Protein AF-A0A1B9APE8-F1 (afdb_monomer)

Secondary structure (DSSP, 8-state):
---PPPPP-S---GGG---TT-TT-S--EEEEETTEEEEESSGGGGSTTSTTHHHHHHHS-TTEEEEEEEEEEEEEETTEEEEE-PPPS-HHHHHHH--S---EEEEEEEEEEEETTTTEEEEE--SSS---GGGG-BS-HHHHHHHHHHHHHHTTTT--EEEEEEEEEEEE-

Foldseek 3Di:
DPPDDADQPAPQPPPLPADCLPPPDCFFKWKDQPRFMHTHNDLQLVFCPRPVVVVCCVGHPFDGQKIWIKGFAFKDALLDTPDGDDDDPPPVVLCVRQVADPFFKAKFWSDWDQDPVVRDTDRTDFCDPDDDPVRRGHNDPVVNSNVRSVVNNVVHPHITMTMIGTSYMDGRD

pLDDT: mean 76.63, std 14.59, range [33.28, 94.06]

Nearest PDB structures (foldseek):
  8ujt-assembly1_A  TM=2.712E-01  e=4.870E+00  Homo sapiens

Structure (mmCIF, N/CA/C/O backbone):
data_AF-A0A1B9APE8-F1
#
_entry.id   AF-A0A1B9APE8-F1
#
loop_
_atom_site.group_PDB
_atom_site.id
_atom_site.type_symbol
_atom_site.label_atom_id
_atom_site.label_alt_id
_atom_site.label_comp_id
_atom_site.label_asym_id
_atom_site.label_entity_id
_atom_site.label_seq_id
_atom_site.pdbx_PDB_ins_code
_atom_site.Cartn_x
_atom_site.Cartn_y
_atom_site.Cartn_z
_atom_site.occupancy
_atom_site.B_iso_or_equiv
_atom_site.auth_seq_id
_atom_site.auth_comp_id
_atom_site.auth_asym_id
_atom_site.auth_atom_id
_atom_site.pdbx_PDB_model_num
ATOM 1 N N . MET A 1 1 ? -16.162 -19.796 11.431 1.00 35.16 1 MET A N 1
ATOM 2 C CA . MET A 1 1 ? -16.713 -19.246 10.171 1.00 35.16 1 MET A CA 1
ATOM 3 C C . MET A 1 1 ? -15.529 -18.867 9.295 1.00 35.16 1 MET A C 1
ATOM 5 O O . MET A 1 1 ? -14.560 -18.360 9.838 1.00 35.16 1 MET A O 1
ATOM 9 N N . LYS A 1 2 ? -15.526 -19.190 7.996 1.00 33.28 2 LYS A N 1
ATOM 10 C CA . LYS A 1 2 ? -14.446 -18.746 7.099 1.00 33.28 2 LYS A CA 1
ATOM 11 C C . LYS A 1 2 ? -14.659 -17.252 6.845 1.00 33.28 2 LYS A C 1
ATOM 13 O O . LYS A 1 2 ? -15.620 -16.922 6.156 1.00 33.28 2 LYS A O 1
ATOM 18 N N . ASN A 1 3 ? -13.816 -16.390 7.418 1.00 37.91 3 ASN A N 1
ATOM 19 C CA . ASN A 1 3 ? -13.778 -14.962 7.094 1.00 37.91 3 ASN A CA 1
ATOM 20 C C . ASN A 1 3 ? -13.537 -14.831 5.585 1.00 37.91 3 ASN A C 1
ATOM 22 O O . ASN A 1 3 ? -12.425 -15.036 5.102 1.00 37.91 3 ASN A O 1
ATOM 26 N N . LYS A 1 4 ? -14.608 -14.598 4.821 1.00 49.34 4 LYS A N 1
ATOM 27 C CA . LYS A 1 4 ? -14.501 -14.235 3.409 1.00 49.34 4 LYS A CA 1
ATOM 28 C C . LYS A 1 4 ? -14.055 -12.783 3.382 1.00 49.34 4 LYS A C 1
ATOM 30 O O . LYS A 1 4 ? -14.761 -11.935 3.916 1.00 49.34 4 LYS A O 1
ATOM 35 N N . LEU A 1 5 ? -12.895 -12.526 2.781 1.00 53.06 5 LEU A N 1
ATOM 36 C CA . LEU A 1 5 ? -12.445 -11.165 2.511 1.00 53.06 5 LEU A CA 1
ATOM 37 C C . LEU A 1 5 ? -13.545 -10.401 1.753 1.00 53.06 5 LEU A C 1
ATOM 39 O O . LEU A 1 5 ? -14.214 -11.007 0.903 1.00 53.06 5 LEU A O 1
ATOM 43 N N . PRO A 1 6 ? -13.740 -9.105 2.043 1.00 51.03 6 PRO A N 1
ATOM 44 C CA . PRO A 1 6 ? -14.713 -8.295 1.331 1.00 51.03 6 PRO A CA 1
ATOM 45 C C . PRO A 1 6 ? -14.410 -8.280 -0.178 1.00 51.03 6 PRO A C 1
ATOM 47 O O . PRO A 1 6 ? -13.240 -8.283 -0.579 1.00 51.03 6 PRO A O 1
ATOM 50 N N . PRO A 1 7 ? -15.448 -8.288 -1.035 1.00 50.00 7 PRO A N 1
ATOM 51 C CA . PRO A 1 7 ? -15.268 -8.237 -2.478 1.00 50.00 7 PRO A CA 1
ATOM 52 C C . PRO A 1 7 ? -14.547 -6.943 -2.876 1.00 50.00 7 PRO A C 1
ATOM 54 O O . PRO A 1 7 ? -14.885 -5.858 -2.411 1.00 50.00 7 PRO A O 1
ATOM 57 N N . ILE A 1 8 ? -13.548 -7.064 -3.747 1.00 55.22 8 ILE A N 1
ATOM 58 C CA . ILE A 1 8 ? -12.835 -5.924 -4.330 1.00 55.22 8 ILE A CA 1
ATOM 59 C C . ILE A 1 8 ? -13.808 -5.205 -5.272 1.00 55.22 8 ILE A C 1
ATOM 61 O O . ILE A 1 8 ? -14.300 -5.808 -6.224 1.00 55.22 8 ILE A O 1
ATOM 65 N N . SER A 1 9 ? -14.112 -3.933 -5.009 1.00 48.38 9 SER A N 1
ATOM 66 C CA . SER A 1 9 ? -15.186 -3.206 -5.709 1.00 48.38 9 SER A CA 1
ATOM 67 C C . SER A 1 9 ? -14.730 -2.414 -6.941 1.00 48.38 9 SER A C 1
ATOM 69 O O . SER A 1 9 ? -15.523 -1.673 -7.520 1.00 48.38 9 SER A O 1
ATOM 71 N N . PHE A 1 10 ? -13.458 -2.507 -7.330 1.00 52.72 10 PHE A N 1
ATOM 72 C CA . PHE A 1 10 ? -12.902 -1.741 -8.447 1.00 52.72 10 PHE A CA 1
ATOM 73 C C . PHE A 1 10 ? -12.773 -2.605 -9.704 1.00 52.72 10 PHE A C 1
ATOM 75 O O . PHE A 1 10 ? -12.445 -3.788 -9.580 1.00 52.72 10 PHE A O 1
ATOM 82 N N . PRO A 1 11 ? -12.971 -2.037 -10.911 1.00 43.09 11 PRO A N 1
ATOM 83 C CA . PRO A 1 11 ? -12.643 -2.713 -12.158 1.00 43.09 11 PRO A CA 1
ATOM 84 C C . PRO A 1 11 ? -11.119 -2.825 -12.277 1.00 43.09 11 PRO A C 1
ATOM 86 O O . PRO A 1 11 ? -10.468 -2.044 -12.962 1.00 43.09 11 PRO A O 1
ATOM 89 N N . PHE A 1 12 ? -10.546 -3.794 -11.572 1.00 47.28 12 PHE A N 1
ATOM 90 C CA . PHE A 1 12 ? -9.218 -4.295 -11.875 1.00 47.28 12 PHE A CA 1
ATOM 91 C C . PHE A 1 12 ? -9.291 -5.063 -13.192 1.00 47.28 12 PHE A C 1
ATOM 93 O O . PHE A 1 12 ? -10.292 -5.751 -13.419 1.00 47.28 12 PHE A O 1
ATOM 100 N N . PRO A 1 13 ? -8.269 -4.989 -14.062 1.00 47.31 13 PRO A N 1
ATOM 101 C CA . PRO A 1 13 ? -8.199 -5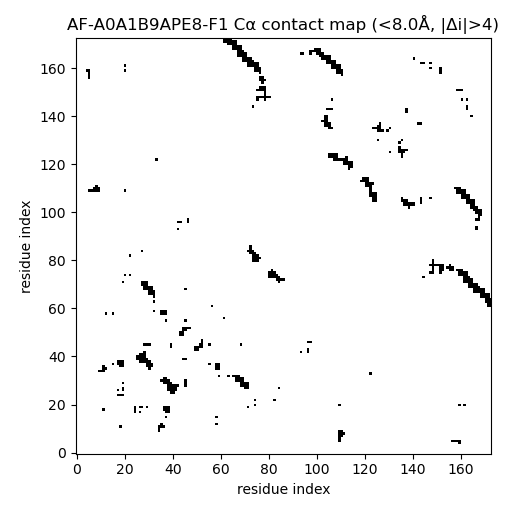.885 -15.205 1.00 47.31 13 PRO A CA 1
ATOM 102 C C . PRO A 1 13 ? -8.284 -7.325 -14.689 1.00 47.31 13 PRO A C 1
ATOM 104 O O . PRO A 1 13 ? -7.382 -7.810 -14.008 1.00 47.31 13 PRO A O 1
ATOM 107 N N . LEU A 1 14 ? -9.418 -7.974 -14.970 1.00 38.03 14 LEU A N 1
ATOM 108 C CA . LEU A 1 14 ? -9.792 -9.294 -14.446 1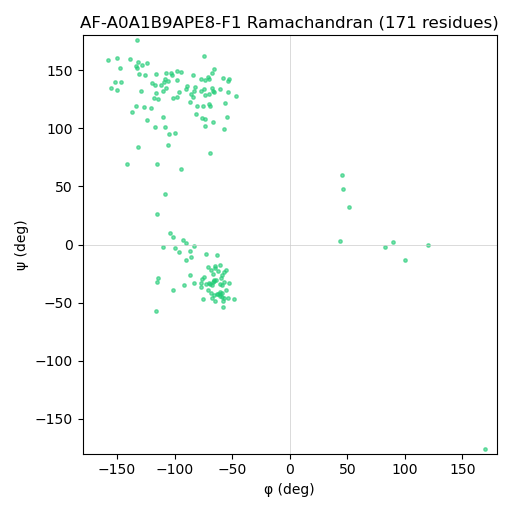.00 38.03 14 LEU A CA 1
ATOM 109 C C . LEU A 1 14 ? -8.744 -10.367 -14.787 1.00 38.03 14 LEU A C 1
ATOM 111 O O . LEU A 1 14 ? -8.597 -11.350 -14.061 1.00 38.03 14 LEU A O 1
ATOM 115 N N . ASP A 1 15 ? -7.964 -10.128 -15.841 1.00 43.09 15 ASP A N 1
ATOM 116 C CA . ASP A 1 15 ? -6.960 -11.045 -16.369 1.00 43.09 15 ASP A CA 1
ATOM 117 C C . ASP A 1 15 ? -5.585 -10.946 -15.681 1.00 43.09 15 ASP A C 1
ATOM 119 O O . ASP A 1 15 ? -4.750 -11.827 -15.881 1.00 43.09 15 ASP A O 1
ATOM 123 N N . SER A 1 16 ? -5.322 -9.937 -14.832 1.00 50.12 16 SER A N 1
ATOM 124 C CA . SER A 1 16 ? -4.010 -9.795 -14.166 1.00 50.12 16 SER A CA 1
ATOM 125 C C . SER A 1 16 ? -3.874 -10.580 -12.848 1.00 50.12 16 SER A C 1
ATOM 127 O O . SER A 1 16 ? -2.774 -10.647 -12.300 1.00 50.12 16 SER A O 1
ATOM 129 N N . GLN A 1 17 ? -4.964 -11.206 -12.370 1.00 50.62 17 GLN A N 1
ATOM 130 C CA . GLN A 1 17 ? -5.104 -12.207 -11.282 1.00 50.62 17 GLN A CA 1
ATOM 131 C C . GLN A 1 17 ? -4.346 -12.001 -9.950 1.00 50.62 17 GLN A C 1
ATOM 133 O O . GLN A 1 17 ? -4.446 -12.844 -9.061 1.00 50.62 17 GLN A O 1
ATOM 138 N N . LYS A 1 18 ? -3.618 -10.904 -9.740 1.00 69.31 18 LYS A N 1
ATOM 139 C CA . LYS A 1 18 ? -2.838 -10.669 -8.519 1.00 69.31 18 LYS A CA 1
ATOM 140 C C . LYS A 1 18 ? -3.113 -9.273 -7.981 1.00 69.31 18 LYS A C 1
ATOM 142 O O . LYS A 1 18 ? -2.389 -8.321 -8.256 1.00 69.31 18 LYS A O 1
ATOM 147 N N . HIS A 1 19 ? -4.196 -9.165 -7.221 1.00 78.94 19 HIS A N 1
ATOM 148 C CA . HIS A 1 19 ? -4.610 -7.921 -6.587 1.00 78.94 19 HIS A CA 1
ATOM 149 C C . HIS A 1 19 ? -3.752 -7.624 -5.339 1.00 78.94 19 HIS A C 1
ATOM 151 O O . HIS A 1 19 ? -3.473 -8.555 -4.581 1.00 78.94 19 HIS A O 1
ATOM 157 N N . PRO A 1 20 ? -3.378 -6.362 -5.044 1.00 86.62 20 PRO A N 1
ATOM 158 C CA . PRO A 1 20 ? -2.570 -6.028 -3.867 1.00 86.62 20 PRO A CA 1
ATOM 159 C C . PRO A 1 20 ? -3.200 -6.493 -2.551 1.00 86.62 20 PRO A C 1
ATOM 161 O O . PRO A 1 20 ? -2.492 -6.919 -1.640 1.00 86.62 20 PRO A O 1
ATOM 164 N N . PHE A 1 21 ? -4.536 -6.494 -2.492 1.00 86.88 21 PHE A N 1
ATOM 165 C CA . PHE A 1 21 ? -5.295 -6.948 -1.328 1.00 86.88 21 PHE A CA 1
ATOM 166 C C . PHE A 1 21 ? -5.517 -8.471 -1.254 1.00 86.88 21 PHE A C 1
ATOM 168 O O . PHE A 1 21 ? -6.128 -8.949 -0.301 1.00 86.88 21 PHE A O 1
ATOM 175 N N . ASP A 1 22 ? -5.045 -9.254 -2.229 1.00 85.12 22 ASP A N 1
ATOM 176 C CA . ASP A 1 22 ? -5.056 -10.713 -2.106 1.00 85.12 22 ASP A CA 1
ATOM 177 C C . ASP A 1 22 ? -3.965 -11.160 -1.118 1.00 85.12 22 ASP A C 1
ATOM 179 O O . ASP A 1 22 ? -2.774 -11.224 -1.443 1.00 85.12 22 ASP A O 1
ATOM 183 N N . MET A 1 23 ? -4.381 -11.480 0.110 1.00 84.69 23 MET A N 1
ATOM 184 C CA . MET A 1 23 ? -3.490 -11.931 1.187 1.00 84.69 23 MET A CA 1
ATOM 185 C C . MET A 1 23 ? -2.766 -13.248 0.868 1.00 84.69 23 MET A C 1
ATOM 187 O O . MET A 1 23 ? -1.711 -13.516 1.457 1.00 84.69 23 MET A O 1
ATOM 191 N N . ASN A 1 24 ? -3.313 -14.056 -0.049 1.00 83.44 24 ASN A N 1
ATOM 192 C CA . ASN A 1 24 ? -2.742 -15.339 -0.461 1.00 83.44 24 ASN A CA 1
ATOM 193 C C . ASN A 1 24 ? -1.782 -15.198 -1.649 1.00 83.44 24 ASN A C 1
ATOM 195 O O . ASN A 1 24 ? -1.034 -16.133 -1.948 1.00 83.44 24 ASN A O 1
ATOM 199 N N . ALA A 1 25 ? -1.774 -14.047 -2.327 1.00 82.75 25 ALA A N 1
ATOM 200 C CA . ALA A 1 25 ? -0.831 -13.791 -3.400 1.00 82.75 25 ALA A CA 1
ATOM 201 C C . ALA A 1 25 ? 0.597 -13.679 -2.845 1.00 82.75 25 ALA A C 1
ATOM 203 O O . ALA A 1 25 ? 0.855 -12.987 -1.857 1.00 82.75 25 ALA A O 1
ATOM 204 N N . LYS A 1 26 ? 1.538 -14.340 -3.530 1.00 77.00 26 LYS A N 1
ATOM 205 C CA . LYS A 1 26 ? 2.965 -14.354 -3.173 1.00 77.00 26 LYS A CA 1
ATOM 206 C C . LYS A 1 26 ? 3.665 -13.004 -3.360 1.00 77.00 26 LYS A C 1
ATOM 208 O O . LYS A 1 26 ? 4.710 -12.784 -2.766 1.00 77.00 26 LYS A O 1
ATOM 213 N N . GLY A 1 27 ? 3.116 -12.120 -4.195 1.00 81.94 27 GLY A N 1
ATOM 214 C CA . GLY A 1 27 ? 3.740 -10.833 -4.497 1.00 81.94 27 GLY A CA 1
ATOM 215 C C . GLY A 1 27 ? 3.627 -9.846 -3.343 1.00 81.94 27 GLY A C 1
ATOM 216 O O . GLY A 1 27 ? 2.595 -9.789 -2.695 1.00 81.94 27 GLY A O 1
ATOM 217 N N . ARG A 1 28 ? 4.677 -9.065 -3.101 1.00 86.50 28 ARG A N 1
ATOM 218 C CA . ARG A 1 28 ? 4.820 -8.139 -1.967 1.00 86.50 28 ARG A CA 1
ATOM 219 C C . ARG A 1 28 ? 4.866 -6.677 -2.401 1.00 86.50 28 ARG A C 1
ATOM 221 O O . ARG A 1 28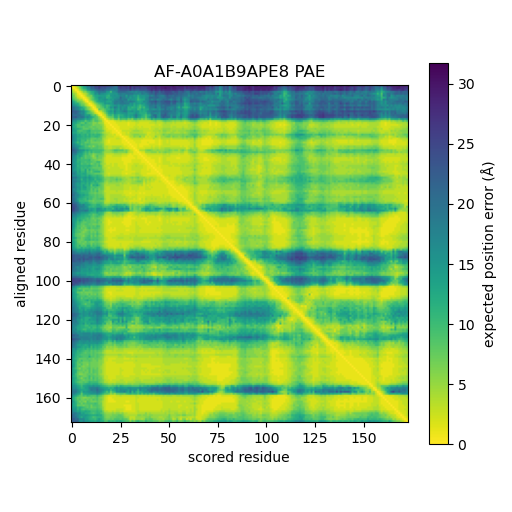 ? 4.457 -5.794 -1.651 1.00 86.50 28 ARG A O 1
ATOM 228 N N . TYR A 1 29 ? 5.359 -6.429 -3.603 1.00 88.81 29 TYR A N 1
ATOM 229 C CA . TYR A 1 29 ? 5.557 -5.100 -4.154 1.00 88.81 29 TYR A CA 1
ATOM 230 C C . TYR A 1 29 ? 4.491 -4.846 -5.200 1.00 88.81 29 TYR A C 1
ATOM 232 O O . TYR A 1 29 ? 4.176 -5.746 -5.975 1.00 88.81 29 TYR A O 1
ATOM 240 N N . PHE A 1 30 ? 3.945 -3.642 -5.275 1.00 90.19 30 PHE A N 1
ATOM 241 C CA . PHE A 1 30 ? 2.969 -3.325 -6.302 1.00 90.19 30 PHE A CA 1
ATOM 242 C C . PHE A 1 30 ? 3.014 -1.881 -6.766 1.00 90.19 30 PHE A C 1
ATOM 244 O O . PHE A 1 30 ? 3.349 -0.968 -6.014 1.00 90.19 30 PHE A O 1
ATOM 251 N N . ILE A 1 31 ? 2.605 -1.677 -8.012 1.00 87.94 31 ILE A N 1
ATOM 252 C CA . ILE A 1 31 ? 2.258 -0.353 -8.518 1.00 87.94 31 ILE A CA 1
ATOM 253 C C . ILE A 1 31 ? 0.779 -0.116 -8.251 1.00 87.94 31 ILE A C 1
ATOM 255 O O . ILE A 1 31 ? -0.035 -1.003 -8.506 1.00 87.94 31 ILE A O 1
ATOM 259 N N . TYR A 1 32 ? 0.434 1.078 -7.776 1.00 84.00 32 TYR A N 1
ATOM 260 C CA . TYR A 1 32 ? -0.944 1.546 -7.692 1.00 84.00 32 TYR A CA 1
ATOM 261 C C . TYR A 1 32 ? -1.150 2.789 -8.559 1.00 84.00 32 TYR A C 1
ATOM 263 O O . TYR A 1 32 ? -0.427 3.782 -8.412 1.00 84.00 32 TYR A O 1
ATOM 271 N N . ALA A 1 33 ? -2.151 2.721 -9.438 1.00 80.00 33 ALA A N 1
ATOM 272 C CA . ALA A 1 33 ? -2.482 3.741 -10.427 1.00 80.00 33 ALA A CA 1
ATOM 273 C C . ALA A 1 33 ? -4.009 3.889 -10.571 1.00 80.00 33 ALA A C 1
ATOM 275 O O . ALA A 1 33 ? -4.593 3.499 -11.579 1.00 80.00 33 ALA A O 1
ATOM 276 N N . SER A 1 34 ? -4.665 4.422 -9.532 1.00 71.81 34 SER A N 1
ATOM 277 C CA . SER A 1 34 ? -6.089 4.815 -9.542 1.00 71.81 34 SER A CA 1
ATOM 278 C C . SER A 1 34 ? -7.029 3.771 -10.171 1.00 71.81 34 SER A C 1
ATOM 280 O O . SER A 1 34 ? -7.717 4.049 -11.154 1.00 71.81 34 SER A O 1
ATOM 282 N N . GLY A 1 35 ? -7.050 2.561 -9.604 1.00 70.81 35 GLY A N 1
ATOM 283 C CA . GLY A 1 35 ? -7.862 1.432 -10.083 1.00 70.81 35 GLY A CA 1
ATOM 284 C C . GLY A 1 35 ? -7.097 0.398 -10.914 1.00 70.81 35 GLY A C 1
ATOM 285 O O . GLY A 1 35 ? -7.579 -0.719 -11.079 1.00 70.81 35 GLY A O 1
ATOM 286 N N . PHE A 1 36 ? -5.882 0.720 -11.363 1.00 78.12 36 PHE A N 1
ATOM 287 C CA . PHE A 1 36 ? -4.954 -0.252 -11.937 1.00 78.12 36 PHE A CA 1
ATOM 288 C C . PHE A 1 36 ? -3.859 -0.617 -10.937 1.00 78.12 36 PHE A C 1
ATOM 290 O O . PHE A 1 36 ? -3.430 0.206 -10.122 1.00 78.12 36 PHE A O 1
ATOM 297 N N . SER A 1 37 ? -3.384 -1.861 -11.005 1.00 83.38 37 SER A N 1
ATOM 298 C CA . SER A 1 37 ? -2.224 -2.296 -10.231 1.00 83.38 37 SER A CA 1
ATOM 299 C C . SER A 1 37 ? -1.451 -3.392 -10.929 1.00 83.38 37 SER A C 1
ATOM 301 O O . SER A 1 37 ? -1.987 -4.108 -11.774 1.00 83.38 37 SER A O 1
ATOM 303 N N . PHE A 1 38 ? -0.206 -3.548 -10.502 1.00 86.19 38 PHE A N 1
ATOM 304 C CA . PHE A 1 38 ? 0.650 -4.646 -10.906 1.00 86.19 38 PHE A CA 1
ATOM 305 C C . PHE A 1 38 ? 1.386 -5.169 -9.673 1.00 86.19 38 PHE A C 1
ATOM 307 O O . PHE A 1 38 ? 2.181 -4.428 -9.102 1.00 86.19 38 PHE A O 1
ATOM 314 N N . LEU A 1 39 ? 1.107 -6.405 -9.246 1.00 87.44 39 LEU A N 1
ATOM 315 C CA . LEU A 1 39 ? 1.722 -7.040 -8.074 1.00 87.44 39 LEU A CA 1
ATOM 316 C C . LEU A 1 39 ? 2.905 -7.931 -8.490 1.00 87.44 39 LEU A C 1
ATOM 318 O O . LEU A 1 39 ? 2.778 -8.791 -9.363 1.00 87.44 39 LEU A O 1
ATOM 322 N N . ALA A 1 40 ? 4.037 -7.775 -7.812 1.00 86.75 40 ALA A N 1
ATOM 323 C CA . ALA A 1 40 ? 5.285 -8.481 -8.059 1.00 86.75 40 ALA A CA 1
ATOM 324 C C . ALA A 1 40 ? 5.905 -9.034 -6.768 1.00 86.75 40 ALA A C 1
ATOM 326 O O . ALA A 1 40 ? 5.730 -8.509 -5.670 1.00 86.75 40 ALA A O 1
ATOM 327 N N . GLU A 1 41 ? 6.654 -10.125 -6.913 1.00 85.31 41 GLU A N 1
ATOM 328 C CA . GLU A 1 41 ? 7.430 -10.744 -5.830 1.00 85.31 41 GLU A CA 1
ATOM 329 C C . GLU A 1 41 ? 8.792 -10.062 -5.641 1.00 85.31 41 GLU A C 1
ATOM 331 O O . GLU A 1 41 ? 9.249 -9.941 -4.512 1.00 85.31 41 GLU A O 1
ATOM 336 N N . ASN A 1 42 ? 9.397 -9.565 -6.726 1.00 85.12 42 ASN A N 1
ATOM 337 C CA . ASN A 1 42 ? 10.697 -8.891 -6.731 1.00 85.12 42 ASN A CA 1
ATOM 338 C C . ASN A 1 42 ? 10.511 -7.381 -7.019 1.00 85.12 42 ASN A C 1
ATOM 340 O O . ASN A 1 42 ? 9.797 -7.051 -7.975 1.00 85.12 42 ASN A O 1
ATOM 344 N N . PRO A 1 43 ? 11.129 -6.470 -6.239 1.00 85.38 43 PRO A N 1
ATOM 345 C CA . PRO A 1 43 ? 11.043 -5.026 -6.465 1.00 85.38 43 PRO A CA 1
ATOM 346 C C . PRO A 1 43 ? 11.598 -4.577 -7.829 1.00 85.38 43 PRO A C 1
ATOM 348 O O . PRO A 1 43 ? 11.020 -3.685 -8.449 1.00 85.38 43 PRO A O 1
ATOM 351 N N . GLU A 1 44 ? 12.638 -5.223 -8.366 1.00 85.25 44 GLU A N 1
ATOM 352 C CA . GLU A 1 44 ? 13.219 -4.902 -9.682 1.00 85.25 44 GLU A CA 1
ATOM 353 C C . GLU A 1 44 ? 12.202 -5.037 -10.817 1.00 85.25 44 GLU A C 1
ATOM 355 O O . GLU A 1 44 ? 12.273 -4.323 -11.816 1.00 85.25 44 GLU A O 1
ATOM 360 N N . HIS A 1 45 ? 11.214 -5.925 -10.667 1.00 86.50 45 HIS A N 1
ATOM 361 C CA . HIS A 1 45 ? 10.153 -6.093 -11.658 1.00 86.50 45 HIS A CA 1
ATOM 362 C C . HIS A 1 45 ? 9.275 -4.843 -11.800 1.00 86.50 45 HIS A C 1
ATOM 364 O O . HIS A 1 45 ? 8.602 -4.710 -12.820 1.00 86.50 45 HIS A O 1
ATOM 370 N N . LEU A 1 46 ? 9.267 -3.950 -10.807 1.00 85.88 46 LEU A N 1
ATOM 371 C CA . LEU A 1 46 ? 8.492 -2.708 -10.823 1.00 85.88 46 LEU A CA 1
ATOM 372 C C . LEU A 1 46 ? 9.300 -1.490 -11.282 1.00 85.88 46 LEU A C 1
ATOM 374 O O . LEU A 1 46 ? 8.723 -0.419 -11.462 1.00 85.88 46 LEU A O 1
ATOM 378 N N . SER A 1 47 ? 10.612 -1.637 -11.480 1.00 81.75 47 SER A N 1
ATOM 379 C CA . SER A 1 47 ? 11.462 -0.565 -12.001 1.00 81.75 47 SER A CA 1
ATOM 380 C C . SER A 1 47 ? 11.123 -0.244 -13.463 1.00 81.75 47 SER A C 1
ATOM 382 O O . SER A 1 47 ? 10.799 -1.141 -14.246 1.00 81.75 47 SER A O 1
ATOM 384 N N . LEU A 1 48 ? 11.270 1.024 -13.869 1.00 78.00 48 LEU A N 1
ATOM 385 C CA . LEU A 1 48 ? 11.070 1.466 -15.263 1.00 78.00 48 LEU A CA 1
ATOM 386 C C . LEU A 1 48 ? 11.999 0.758 -16.260 1.00 78.00 48 LEU A C 1
ATOM 388 O O . LEU A 1 48 ? 11.656 0.612 -17.429 1.00 78.00 48 LEU A O 1
ATOM 392 N N . ASN A 1 49 ? 13.161 0.299 -15.792 1.00 79.94 49 ASN A N 1
ATOM 393 C CA . ASN A 1 49 ? 14.121 -0.469 -16.590 1.00 79.94 49 ASN A CA 1
ATOM 394 C C . ASN A 1 49 ? 14.096 -1.968 -16.246 1.00 79.94 49 ASN A C 1
ATOM 396 O O . ASN A 1 49 ? 14.975 -2.720 -16.665 1.00 79.94 49 ASN A O 1
ATOM 400 N N . GLY A 1 50 ? 13.110 -2.394 -15.456 1.00 80.50 50 GLY A N 1
ATOM 401 C CA . GLY A 1 50 ? 12.966 -3.757 -14.983 1.00 80.50 50 GLY A CA 1
ATOM 402 C C . GLY A 1 50 ? 12.466 -4.719 -16.064 1.00 80.50 50 GLY A C 1
ATOM 403 O O . GLY A 1 50 ? 11.840 -4.315 -17.050 1.00 80.50 50 GLY A O 1
ATOM 404 N N . PRO A 1 51 ? 12.649 -6.033 -15.859 1.00 83.00 51 PRO A N 1
ATOM 405 C CA . PRO A 1 51 ? 12.292 -7.053 -16.848 1.00 83.00 51 PRO A CA 1
ATOM 406 C C . PRO A 1 51 ? 10.781 -7.142 -17.125 1.00 83.00 51 PRO A C 1
ATOM 408 O O . PRO A 1 51 ? 10.372 -7.679 -18.154 1.00 83.00 51 PRO A O 1
ATOM 411 N N . CYS A 1 52 ? 9.935 -6.617 -16.231 1.00 84.62 52 CYS A N 1
ATOM 412 C CA . CYS A 1 52 ? 8.475 -6.659 -16.365 1.00 84.62 52 CYS A CA 1
ATOM 413 C C . CYS A 1 52 ? 7.849 -5.343 -16.852 1.00 84.62 52 CYS A C 1
ATOM 415 O O . CYS A 1 52 ? 6.624 -5.260 -16.931 1.00 84.62 52 CYS A O 1
ATOM 417 N N . PHE A 1 53 ? 8.645 -4.340 -17.235 1.00 83.56 53 PHE A N 1
AT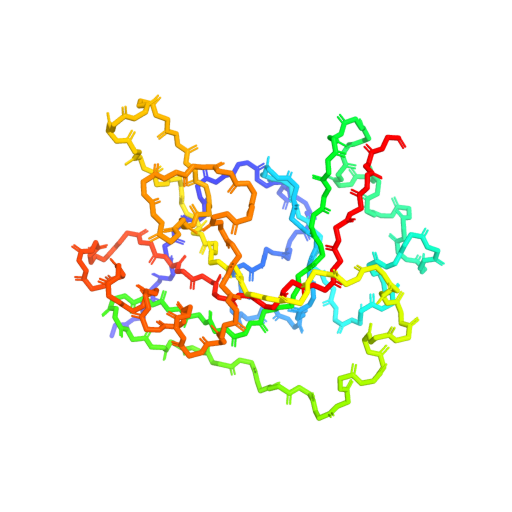OM 418 C CA . PHE A 1 53 ? 8.134 -3.026 -17.639 1.00 83.56 53 PHE A CA 1
ATOM 419 C C . PHE A 1 53 ? 7.092 -3.076 -18.771 1.00 83.56 53 PHE A C 1
ATOM 421 O O . PHE A 1 53 ? 6.085 -2.372 -18.726 1.00 83.56 53 PHE A O 1
ATOM 428 N N . HIS A 1 54 ? 7.280 -3.955 -19.761 1.00 82.56 54 HIS A N 1
ATOM 429 C CA . HIS A 1 54 ? 6.315 -4.152 -20.849 1.00 82.56 54 HIS A CA 1
ATOM 430 C C . HIS A 1 54 ? 4.942 -4.620 -20.336 1.00 82.56 54 HIS A C 1
ATOM 432 O O . HIS A 1 54 ? 3.921 -4.072 -20.738 1.00 82.56 54 HIS A O 1
ATOM 438 N N . LYS A 1 55 ? 4.917 -5.550 -19.374 1.00 83.88 55 LYS A N 1
ATOM 439 C CA . LYS A 1 55 ? 3.677 -6.048 -18.756 1.00 83.88 55 LYS A CA 1
ATOM 440 C C . LYS A 1 55 ? 2.986 -4.971 -17.930 1.00 83.88 55 LYS A C 1
ATOM 442 O O . LYS A 1 55 ? 1.763 -4.910 -17.888 1.00 83.88 55 LYS A O 1
ATOM 447 N N . ILE A 1 56 ? 3.766 -4.100 -17.287 1.00 83.00 56 ILE A N 1
ATOM 448 C CA . ILE A 1 56 ? 3.224 -2.955 -16.549 1.00 83.00 56 ILE A CA 1
ATOM 449 C C . ILE A 1 56 ? 2.478 -2.021 -17.509 1.00 83.00 56 ILE A C 1
ATOM 451 O O . ILE A 1 56 ? 1.371 -1.609 -17.186 1.00 83.00 56 ILE A O 1
ATOM 455 N N . LYS A 1 57 ? 3.018 -1.746 -18.705 1.00 82.88 57 LYS A N 1
ATOM 456 C CA . LYS A 1 57 ? 2.355 -0.910 -19.726 1.00 82.88 57 LYS A CA 1
ATOM 457 C C . LYS A 1 57 ? 1.075 -1.511 -20.304 1.00 82.88 57 LYS A C 1
ATOM 459 O O . LYS A 1 57 ? 0.182 -0.763 -20.685 1.00 82.88 57 LYS A O 1
ATOM 464 N N . GLU A 1 58 ? 0.984 -2.835 -20.375 1.00 82.00 58 GLU A N 1
ATOM 465 C CA . GLU A 1 58 ? -0.235 -3.529 -20.815 1.00 82.00 58 GLU A CA 1
ATOM 466 C C . GLU A 1 58 ? -1.364 -3.407 -19.784 1.00 82.00 58 GLU A C 1
ATOM 468 O O . GLU A 1 58 ? -2.536 -3.334 -20.148 1.00 82.00 58 GLU A O 1
ATOM 473 N N . VAL A 1 59 ? -1.008 -3.368 -18.497 1.00 79.88 59 VAL A N 1
ATOM 474 C CA . VAL A 1 59 ? -1.965 -3.322 -17.384 1.00 79.88 59 VAL A CA 1
ATOM 475 C C . VAL A 1 59 ? -2.294 -1.890 -16.964 1.00 79.88 59 VAL A C 1
ATOM 477 O O . VAL A 1 59 ? -3.424 -1.623 -16.571 1.00 79.88 59 VAL A O 1
ATOM 480 N N . ILE A 1 60 ? -1.328 -0.974 -17.026 1.00 80.19 60 ILE A N 1
ATOM 481 C CA . ILE A 1 60 ? -1.448 0.415 -16.579 1.00 80.19 60 ILE A CA 1
ATOM 482 C C . ILE A 1 60 ? -1.267 1.332 -17.798 1.00 80.19 60 ILE A C 1
ATOM 484 O O . ILE A 1 60 ? -0.127 1.579 -18.211 1.00 80.19 60 ILE A O 1
ATOM 488 N N . PRO A 1 61 ? -2.363 1.861 -18.376 1.00 77.56 61 PRO A N 1
ATOM 489 C CA . PRO A 1 61 ? -2.299 2.748 -19.535 1.00 77.56 61 PRO A CA 1
ATOM 490 C C . PRO A 1 61 ? -1.364 3.939 -19.300 1.00 77.56 61 PRO A C 1
ATOM 492 O O . PRO A 1 61 ? -1.338 4.496 -18.209 1.00 77.56 61 PRO A O 1
ATOM 495 N N . MET A 1 62 ? -0.593 4.354 -20.305 1.00 74.62 62 MET A N 1
ATOM 496 C CA . MET A 1 62 ? 0.216 5.580 -20.217 1.00 74.62 62 MET A CA 1
ATOM 497 C C . MET A 1 62 ? -0.690 6.823 -20.256 1.00 74.62 62 MET A C 1
ATOM 499 O O . MET A 1 62 ? -1.714 6.819 -20.939 1.00 74.62 62 MET A O 1
ATOM 503 N N . GLY A 1 63 ? -0.337 7.875 -19.510 1.00 69.81 63 GLY A N 1
ATOM 504 C CA . GLY A 1 63 ? -1.144 9.099 -19.371 1.00 69.81 63 GLY A CA 1
ATOM 505 C C . GLY A 1 63 ? -1.590 9.417 -17.938 1.00 69.81 63 GLY A C 1
ATOM 506 O O . GLY A 1 63 ? -2.226 10.448 -17.705 1.00 69.81 63 GLY A O 1
ATOM 507 N N . TYR A 1 64 ? -1.237 8.576 -16.962 1.00 63.84 64 TYR A N 1
ATOM 508 C CA . TYR A 1 64 ? -1.382 8.91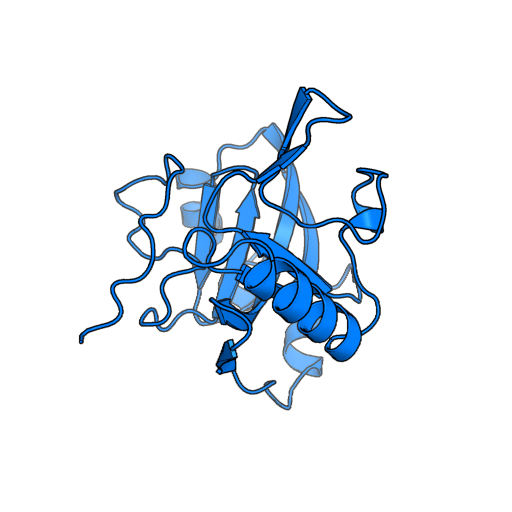6 -15.547 1.00 63.84 64 TYR A CA 1
ATOM 509 C C . TYR A 1 64 ? -0.306 9.919 -15.139 1.00 63.84 64 TYR A C 1
ATOM 511 O O . TYR A 1 64 ? 0.876 9.733 -15.410 1.00 63.84 64 TYR A O 1
ATOM 519 N N . LYS A 1 65 ? -0.696 10.979 -14.422 1.00 68.06 65 LYS A N 1
ATOM 520 C CA . LYS A 1 65 ? 0.272 11.993 -13.975 1.00 68.06 65 LYS A CA 1
ATOM 521 C C . LYS A 1 65 ? 1.369 11.381 -13.104 1.00 68.06 65 LYS A C 1
ATOM 523 O O . LYS A 1 65 ? 2.538 11.644 -13.348 1.00 68.06 65 LYS A O 1
ATOM 528 N N . THR A 1 66 ? 0.999 10.529 -12.149 1.00 75.88 66 THR A N 1
ATOM 529 C CA . THR A 1 66 ? 1.943 9.891 -11.226 1.00 75.88 66 THR A CA 1
ATOM 530 C C . THR A 1 66 ? 1.414 8.523 -10.802 1.00 75.88 66 THR A C 1
ATOM 532 O O . THR A 1 66 ? 0.245 8.406 -10.431 1.00 75.88 66 THR A O 1
ATOM 535 N N . ILE A 1 67 ? 2.266 7.502 -10.845 1.00 82.75 67 ILE A N 1
ATOM 536 C CA . ILE A 1 67 ? 2.012 6.176 -10.269 1.00 82.75 67 ILE A CA 1
ATOM 537 C C . ILE A 1 67 ? 2.873 5.995 -9.022 1.00 82.75 67 ILE A C 1
ATOM 539 O O . ILE A 1 67 ? 3.977 6.531 -8.943 1.00 82.75 67 ILE A O 1
ATOM 543 N N . SER A 1 68 ? 2.368 5.245 -8.047 1.00 86.06 68 SER A N 1
ATOM 544 C CA . SER A 1 68 ? 3.108 4.959 -6.810 1.00 86.06 68 SER A CA 1
ATOM 545 C C . SER A 1 68 ? 3.574 3.512 -6.789 1.00 86.06 68 SER A C 1
ATOM 547 O O . SER A 1 68 ? 2.786 2.611 -7.095 1.00 86.06 68 SER A O 1
ATOM 549 N N . VAL A 1 69 ? 4.832 3.296 -6.416 1.00 89.25 69 VAL A N 1
ATOM 550 C CA . VAL A 1 69 ? 5.398 1.973 -6.148 1.00 89.25 69 VAL A CA 1
ATOM 551 C C . VAL A 1 69 ? 5.363 1.751 -4.646 1.00 89.25 69 VAL A C 1
ATOM 553 O O . VAL A 1 69 ? 5.822 2.585 -3.869 1.00 89.25 69 VAL A O 1
ATOM 556 N N . ASN A 1 70 ? 4.785 0.634 -4.233 1.00 90.50 70 ASN A N 1
ATOM 557 C CA . ASN A 1 70 ? 4.460 0.362 -2.847 1.00 90.50 70 ASN A CA 1
ATOM 558 C C . ASN A 1 70 ? 4.906 -1.050 -2.463 1.00 90.50 70 ASN A C 1
ATOM 560 O O . ASN A 1 70 ? 4.947 -1.965 -3.283 1.00 90.50 70 ASN A O 1
ATOM 564 N N . GLU A 1 71 ? 5.177 -1.237 -1.185 1.00 91.06 71 GLU A N 1
ATOM 565 C CA . GLU A 1 71 ? 5.418 -2.523 -0.550 1.00 91.06 71 GLU A CA 1
ATOM 566 C C . GLU A 1 71 ? 4.314 -2.784 0.470 1.00 91.06 71 GLU A C 1
ATOM 568 O O . GLU A 1 71 ? 4.023 -1.922 1.298 1.00 91.06 71 GLU A O 1
ATOM 57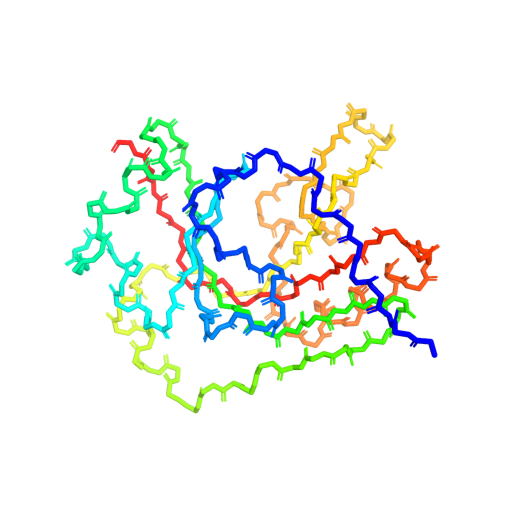3 N N . ARG A 1 72 ? 3.704 -3.971 0.431 1.00 92.00 72 ARG A N 1
ATOM 574 C CA . ARG A 1 72 ? 2.701 -4.384 1.420 1.00 92.00 72 ARG A CA 1
ATOM 575 C C . ARG A 1 72 ? 3.354 -4.539 2.791 1.00 92.00 72 ARG A C 1
ATOM 577 O O . ARG A 1 72 ? 4.375 -5.212 2.903 1.00 92.00 72 ARG A O 1
ATOM 584 N N . VAL A 1 73 ? 2.737 -3.961 3.819 1.00 92.94 73 VAL A N 1
ATOM 585 C CA . VAL A 1 73 ? 3.220 -4.033 5.206 1.00 92.94 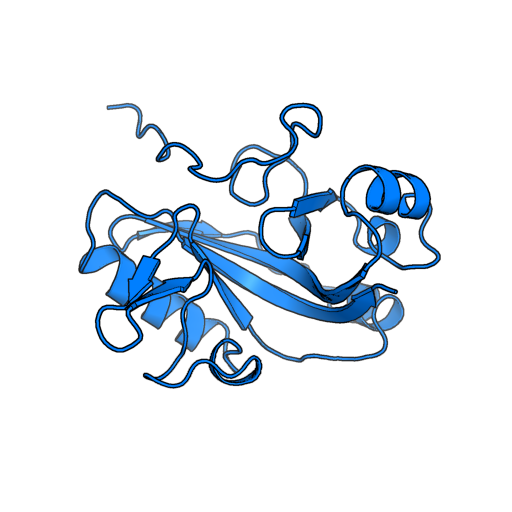73 VAL A CA 1
ATOM 586 C C . VAL A 1 73 ? 2.226 -4.780 6.085 1.00 92.94 73 VAL A C 1
ATOM 588 O O . VAL A 1 73 ? 2.588 -5.787 6.684 1.00 92.94 73 VAL A O 1
ATOM 591 N N . ALA A 1 74 ? 0.973 -4.328 6.153 1.00 93.62 74 ALA A N 1
ATOM 592 C CA . ALA A 1 74 ? -0.024 -4.935 7.031 1.00 93.62 74 ALA A CA 1
ATOM 593 C C . ALA A 1 74 ? -1.429 -4.889 6.429 1.00 93.62 74 ALA A C 1
ATOM 595 O O . ALA A 1 74 ? -1.836 -3.885 5.845 1.00 93.62 74 ALA A O 1
ATOM 596 N N . PHE A 1 75 ? -2.168 -5.977 6.617 1.00 93.31 75 PHE A N 1
ATOM 597 C CA . PHE A 1 75 ? -3.578 -6.118 6.277 1.00 93.31 75 PHE A CA 1
ATOM 598 C C . PHE A 1 75 ? -4.406 -5.980 7.545 1.00 93.31 75 PHE A C 1
ATOM 600 O O . PHE A 1 75 ? -4.161 -6.702 8.513 1.00 93.31 75 PHE A O 1
ATOM 607 N N . ILE A 1 76 ? -5.372 -5.069 7.539 1.00 92.88 76 ILE A N 1
ATOM 608 C CA . ILE A 1 76 ? -6.151 -4.703 8.722 1.00 92.88 76 ILE A CA 1
ATOM 609 C C . ILE A 1 76 ? -7.639 -4.766 8.388 1.00 92.88 76 ILE A C 1
ATOM 611 O O . ILE A 1 76 ? -8.070 -4.244 7.358 1.00 92.88 76 ILE A O 1
ATOM 615 N N . MET A 1 77 ? -8.417 -5.415 9.248 1.00 91.44 77 MET A N 1
ATOM 616 C CA . MET A 1 77 ? -9.869 -5.530 9.114 1.00 91.44 77 MET A CA 1
ATOM 617 C C . MET A 1 77 ? -10.504 -5.671 10.496 1.00 91.44 77 MET A C 1
ATOM 619 O O . MET A 1 77 ? -9.966 -6.375 11.346 1.00 91.44 77 MET A O 1
ATOM 623 N N . ASP A 1 78 ? -11.644 -5.018 10.708 1.00 89.88 78 ASP A N 1
ATOM 624 C CA . ASP A 1 78 ? -12.393 -5.012 11.969 1.00 89.88 78 ASP A CA 1
ATOM 625 C C . ASP A 1 78 ? -11.540 -4.641 13.199 1.00 89.88 78 ASP A C 1
ATOM 627 O O . ASP A 1 78 ? -11.783 -5.120 14.304 1.00 89.88 78 ASP A O 1
ATOM 631 N N . GLY A 1 79 ? -10.536 -3.777 13.003 1.00 90.94 79 GLY A N 1
ATOM 632 C CA . GLY A 1 79 ? -9.596 -3.358 14.050 1.00 90.94 79 GLY A CA 1
ATOM 633 C C . GLY A 1 79 ? -8.433 -4.305 14.318 1.00 90.94 79 GLY A C 1
ATOM 634 O O . GLY A 1 79 ? -7.560 -4.000 15.126 1.00 90.94 79 GLY A O 1
ATOM 635 N N . GLU A 1 80 ? -8.372 -5.438 13.628 1.00 92.38 80 GLU A N 1
ATOM 636 C CA . GLU A 1 80 ? -7.343 -6.447 13.844 1.00 92.38 80 GLU A CA 1
ATOM 637 C C . GLU A 1 80 ? -6.353 -6.487 12.678 1.00 92.38 80 GLU A C 1
ATOM 639 O O . GLU A 1 80 ? -6.723 -6.359 11.508 1.00 92.38 80 GLU A O 1
ATOM 644 N N . ILE A 1 81 ? -5.073 -6.709 12.992 1.00 94.00 81 ILE A N 1
ATOM 645 C CA . ILE A 1 81 ? -4.056 -7.024 11.985 1.00 94.00 81 ILE A CA 1
ATOM 646 C C . ILE A 1 81 ? -4.248 -8.488 11.579 1.00 94.00 81 ILE A C 1
ATOM 648 O O . ILE A 1 81 ? -3.942 -9.402 12.342 1.00 94.00 81 ILE A O 1
ATOM 652 N N . LEU A 1 82 ? -4.735 -8.719 10.361 1.00 92.31 82 LEU A N 1
ATOM 653 C CA . LEU A 1 82 ? -4.961 -10.063 9.823 1.00 92.31 82 LEU A CA 1
ATOM 654 C C . LEU A 1 82 ? -3.665 -10.735 9.365 1.00 92.31 82 LEU A C 1
ATOM 656 O O . LEU A 1 82 ? -3.517 -11.955 9.454 1.00 92.31 82 LEU A O 1
ATOM 660 N N . LYS A 1 83 ? -2.753 -9.940 8.801 1.00 91.12 83 LYS A N 1
ATOM 661 C CA . LYS A 1 83 ? -1.464 -10.393 8.281 1.00 91.12 83 LYS A CA 1
ATOM 662 C C . LYS A 1 83 ? -0.482 -9.234 8.287 1.00 91.12 83 LYS A C 1
ATOM 664 O O . LYS A 1 83 ? -0.802 -8.154 7.798 1.00 91.12 83 LYS A O 1
ATOM 669 N N . GLU A 1 84 ? 0.726 -9.491 8.762 1.00 90.38 84 GLU A N 1
ATOM 670 C CA . GLU A 1 84 ? 1.858 -8.583 8.628 1.00 90.38 84 GLU A CA 1
ATOM 671 C C . GLU A 1 84 ? 2.907 -9.241 7.728 1.00 90.38 84 GLU A C 1
ATOM 673 O O . GLU A 1 84 ? 3.316 -10.382 7.955 1.00 90.38 84 GLU A O 1
ATOM 678 N N . GLU A 1 85 ? 3.305 -8.549 6.666 1.00 82.69 85 GLU A N 1
ATOM 679 C CA . GLU A 1 85 ? 4.426 -8.973 5.836 1.00 82.69 85 GLU A CA 1
ATOM 680 C C . GLU A 1 85 ? 5.699 -8.507 6.553 1.00 82.69 85 GLU A C 1
ATOM 682 O O . GLU A 1 85 ? 5.933 -7.306 6.695 1.00 82.69 85 GLU A O 1
ATOM 687 N N . MET A 1 86 ? 6.504 -9.447 7.064 1.00 66.81 86 MET A N 1
ATOM 688 C CA . MET A 1 86 ? 7.728 -9.114 7.806 1.00 66.81 86 MET A CA 1
ATOM 689 C C . MET A 1 86 ? 8.611 -8.178 6.983 1.00 66.81 86 MET A C 1
ATOM 691 O O . MET A 1 86 ? 8.879 -8.458 5.817 1.00 66.81 86 MET A O 1
ATOM 695 N N . GLU A 1 87 ? 9.083 -7.082 7.569 1.00 61.47 87 GLU A N 1
ATOM 696 C CA . GLU A 1 87 ? 10.028 -6.174 6.918 1.00 61.47 87 GLU A CA 1
ATOM 697 C C . GLU A 1 87 ? 11.270 -6.973 6.486 1.00 61.47 87 GLU A C 1
ATOM 699 O O . GLU A 1 87 ? 11.872 -7.662 7.313 1.00 61.47 87 GLU A O 1
ATOM 704 N N . VAL A 1 88 ? 11.617 -6.975 5.190 1.00 56.12 88 VAL A N 1
ATOM 705 C CA . VAL A 1 88 ? 12.881 -7.605 4.780 1.00 56.12 88 VAL A CA 1
ATOM 706 C C . VAL A 1 88 ? 13.995 -6.766 5.404 1.00 56.12 88 VAL A C 1
ATOM 708 O O . VAL A 1 88 ? 13.959 -5.541 5.271 1.00 56.12 88 VAL A O 1
ATOM 711 N N . PRO A 1 89 ? 14.986 -7.377 6.072 1.00 50.81 89 PRO A N 1
ATOM 712 C CA . PRO A 1 89 ? 16.081 -6.633 6.688 1.00 50.81 89 PRO A CA 1
ATOM 713 C C . PRO A 1 89 ? 16.903 -5.813 5.682 1.00 50.81 89 PRO A C 1
ATOM 715 O O . PRO A 1 89 ? 17.596 -4.883 6.090 1.00 50.81 89 PRO A O 1
ATOM 718 N N . ASP A 1 90 ? 16.810 -6.101 4.379 1.00 57.12 90 ASP A N 1
ATOM 719 C CA . ASP A 1 90 ? 17.594 -5.419 3.355 1.00 57.12 90 ASP A CA 1
ATOM 720 C C . ASP A 1 90 ? 16.854 -4.239 2.711 1.00 57.12 90 ASP A C 1
ATOM 722 O O . ASP A 1 90 ? 16.544 -4.198 1.520 1.00 57.12 90 ASP A O 1
ATOM 726 N N . GLN A 1 91 ? 16.577 -3.217 3.523 1.00 61.41 91 GLN A N 1
ATOM 727 C CA . GLN A 1 91 ? 16.107 -1.929 3.009 1.00 61.41 91 GLN A CA 1
ATOM 728 C C . GLN A 1 91 ? 17.074 -1.334 1.966 1.00 61.41 91 GLN A C 1
ATOM 730 O O . GLN A 1 91 ? 16.649 -0.495 1.169 1.00 61.41 91 GLN A O 1
ATOM 735 N N . ASN A 1 92 ? 18.350 -1.742 1.958 1.00 62.88 92 ASN A N 1
ATOM 736 C CA . ASN A 1 92 ? 19.354 -1.216 1.038 1.00 62.88 92 ASN A CA 1
ATOM 737 C C . ASN A 1 92 ? 19.117 -1.699 -0.396 1.00 62.88 92 ASN A C 1
ATOM 739 O O . ASN A 1 92 ? 19.178 -0.872 -1.300 1.00 62.88 92 ASN A O 1
ATOM 743 N N . GLU A 1 93 ? 18.719 -2.957 -0.600 1.00 68.88 93 GLU A N 1
ATOM 744 C CA . GLU A 1 93 ? 18.387 -3.490 -1.932 1.00 68.88 93 GLU A CA 1
ATOM 745 C C . GLU A 1 93 ? 17.257 -2.679 -2.594 1.00 68.88 93 GLU A C 1
ATOM 747 O O . GLU A 1 93 ? 17.395 -2.172 -3.707 1.00 68.88 93 GLU A O 1
ATOM 752 N N . THR A 1 94 ? 16.160 -2.425 -1.868 1.00 70.88 94 THR A N 1
ATOM 753 C CA . THR A 1 94 ? 15.068 -1.584 -2.398 1.00 70.88 94 THR A CA 1
ATOM 754 C C . THR A 1 94 ? 15.491 -0.134 -2.660 1.00 70.88 94 THR A C 1
ATOM 756 O O . THR A 1 94 ? 14.976 0.488 -3.585 1.00 70.88 94 THR A O 1
ATOM 759 N N . ARG A 1 95 ? 16.444 0.403 -1.884 1.00 69.44 95 ARG A N 1
ATOM 760 C CA . ARG A 1 95 ? 16.968 1.772 -2.050 1.00 69.44 95 ARG A CA 1
ATOM 761 C C . ARG A 1 95 ? 17.892 1.916 -3.256 1.00 69.44 95 ARG A C 1
ATOM 763 O O . ARG A 1 95 ? 18.004 3.012 -3.796 1.00 69.44 95 ARG A O 1
ATOM 770 N N . GLU A 1 96 ? 18.576 0.852 -3.659 1.00 72.75 96 GLU A N 1
ATOM 771 C CA . GLU A 1 96 ? 19.395 0.862 -4.875 1.00 72.75 96 GLU A CA 1
ATOM 772 C C . GLU A 1 96 ? 18.523 0.849 -6.137 1.00 72.75 96 GLU A C 1
ATOM 774 O O . GLU A 1 96 ? 18.857 1.501 -7.133 1.00 72.75 96 GLU A O 1
ATOM 779 N N . ILE A 1 97 ? 17.380 0.159 -6.065 1.00 77.50 97 ILE A N 1
ATOM 780 C CA . ILE A 1 97 ? 16.409 0.036 -7.158 1.00 77.50 97 ILE A CA 1
ATOM 781 C C . ILE A 1 97 ? 15.595 1.328 -7.329 1.00 77.50 97 ILE A C 1
ATOM 783 O O . ILE A 1 97 ? 15.453 1.812 -8.455 1.00 77.50 97 ILE A O 1
ATOM 787 N N . PHE A 1 98 ? 15.082 1.894 -6.231 1.00 76.56 98 PHE A N 1
ATOM 788 C CA . PHE A 1 98 ? 14.222 3.083 -6.227 1.00 76.56 98 PHE A CA 1
ATOM 789 C C . PHE A 1 98 ? 14.984 4.287 -5.662 1.00 76.56 98 PHE A C 1
ATOM 791 O O . PHE A 1 98 ? 15.194 4.411 -4.454 1.00 76.56 98 PHE A O 1
ATOM 798 N N . LYS A 1 99 ? 15.460 5.153 -6.564 1.00 62.84 99 LYS A N 1
ATOM 799 C CA . LYS A 1 99 ? 16.402 6.240 -6.242 1.00 62.84 99 LYS A CA 1
ATOM 800 C C . LYS A 1 99 ? 15.719 7.525 -5.764 1.00 62.84 99 LYS A C 1
ATOM 802 O O . LYS A 1 99 ? 16.336 8.267 -4.999 1.00 62.84 99 LYS A O 1
ATOM 807 N N . ASP A 1 100 ? 14.467 7.755 -6.159 1.00 56.47 100 ASP A N 1
ATOM 808 C CA . ASP A 1 100 ? 13.675 8.925 -5.774 1.00 56.47 100 ASP A CA 1
ATOM 809 C C . ASP A 1 100 ? 12.721 8.551 -4.635 1.00 56.47 100 ASP A C 1
ATOM 811 O O . ASP A 1 100 ? 11.652 7.973 -4.812 1.00 56.47 100 ASP A O 1
ATOM 815 N N . ARG A 1 101 ? 13.165 8.832 -3.408 1.00 59.47 101 ARG A N 1
ATOM 816 C CA . ARG A 1 101 ? 12.471 8.394 -2.198 1.00 59.47 101 ARG A CA 1
ATOM 817 C C . ARG A 1 101 ? 11.205 9.204 -1.959 1.00 59.47 101 ARG A C 1
ATOM 819 O O . ARG A 1 101 ? 11.260 10.422 -1.799 1.00 59.47 101 ARG A O 1
ATOM 826 N N . SER A 1 102 ? 10.096 8.507 -1.748 1.00 61.84 102 SER A N 1
ATOM 827 C CA . SER A 1 102 ? 9.057 8.984 -0.839 1.00 61.84 102 SER A CA 1
ATOM 828 C C . SER A 1 102 ? 9.129 8.143 0.433 1.00 61.84 102 SER A C 1
ATOM 830 O O . SER A 1 102 ? 8.460 7.119 0.542 1.00 61.84 102 SER A O 1
ATOM 832 N N . ASP A 1 103 ? 9.985 8.537 1.376 1.00 72.62 103 ASP A N 1
ATOM 833 C CA . ASP A 1 103 ? 10.091 7.845 2.660 1.00 72.62 103 ASP A CA 1
ATOM 834 C C . ASP A 1 103 ? 8.780 8.051 3.441 1.00 72.62 103 ASP A C 1
ATOM 836 O O . ASP A 1 103 ? 8.488 9.144 3.927 1.00 72.62 103 ASP A O 1
ATOM 840 N N . GLY A 1 104 ? 7.951 7.009 3.509 1.00 88.44 104 GLY A N 1
ATOM 841 C CA . GLY A 1 104 ? 6.694 7.051 4.243 1.00 88.44 104 GLY A CA 1
ATOM 842 C C . GLY A 1 104 ? 5.789 5.855 3.979 1.00 88.44 104 GLY A C 1
ATOM 843 O O . GLY A 1 104 ? 6.136 4.906 3.274 1.00 88.44 104 GLY A O 1
ATOM 844 N N . TYR A 1 105 ? 4.606 5.911 4.570 1.00 91.19 105 TYR A N 1
ATOM 845 C CA . TYR A 1 105 ? 3.609 4.860 4.545 1.00 91.19 105 TYR A CA 1
ATOM 846 C C . TYR A 1 105 ? 2.288 5.407 4.039 1.00 91.19 105 TYR A C 1
ATOM 848 O O . TYR A 1 105 ? 1.928 6.541 4.310 1.00 91.19 105 TYR A O 1
ATOM 856 N N . THR A 1 106 ? 1.524 4.608 3.322 1.00 91.62 106 THR A N 1
ATOM 857 C CA . THR A 1 106 ? 0.184 4.991 2.886 1.00 91.62 106 THR A CA 1
ATOM 858 C C . THR A 1 106 ? -0.784 3.866 3.198 1.00 91.62 106 THR A C 1
ATOM 860 O O . THR A 1 106 ? -0.372 2.717 3.373 1.00 91.62 106 THR A O 1
ATOM 863 N N . ILE A 1 107 ? -2.065 4.193 3.312 1.00 91.69 107 ILE A N 1
ATOM 864 C CA . ILE A 1 107 ? -3.098 3.224 3.660 1.00 91.69 107 ILE A CA 1
ATOM 865 C C . ILE A 1 107 ? -4.095 3.196 2.516 1.00 91.69 107 ILE A C 1
ATOM 867 O O . ILE A 1 107 ? -4.740 4.207 2.239 1.00 91.69 107 ILE A O 1
ATOM 871 N N . TYR A 1 108 ? -4.210 2.043 1.867 1.00 89.69 108 TYR A N 1
ATOM 872 C CA . TYR A 1 108 ? -5.199 1.806 0.826 1.00 89.69 108 TYR A CA 1
ATOM 873 C C . TYR A 1 108 ? -6.419 1.083 1.395 1.00 89.69 108 TYR A C 1
ATOM 875 O O . TYR A 1 108 ? -6.288 0.252 2.293 1.00 89.69 108 TYR A O 1
ATOM 883 N N . SER A 1 109 ? -7.587 1.332 0.813 1.00 87.19 109 SER A N 1
ATOM 884 C CA . SER A 1 109 ? -8.810 0.562 1.033 1.00 87.19 109 SER A CA 1
ATOM 885 C C . SER A 1 109 ? -9.158 -0.263 -0.203 1.00 87.19 109 SER A C 1
ATOM 887 O O . SER A 1 109 ? -9.020 0.203 -1.336 1.00 87.19 109 SER A O 1
ATOM 889 N N . ASN A 1 110 ? -9.621 -1.497 0.001 1.00 81.69 110 ASN A N 1
ATOM 890 C CA . ASN A 1 110 ? -10.099 -2.355 -1.088 1.00 81.69 110 ASN A CA 1
ATOM 891 C C . ASN A 1 110 ? -11.460 -1.902 -1.654 1.00 81.69 110 ASN A C 1
ATOM 893 O O . ASN A 1 110 ? -11.916 -2.433 -2.672 1.00 81.69 110 ASN A O 1
ATOM 897 N N . THR A 1 111 ? -12.090 -0.928 -1.001 1.00 76.00 111 THR A N 1
ATOM 898 C CA . THR A 1 111 ? -13.326 -0.255 -1.400 1.00 76.00 111 THR A CA 1
ATOM 899 C C . THR A 1 111 ? -13.108 1.255 -1.491 1.00 76.00 111 THR A C 1
ATOM 901 O O . THR A 1 111 ? -12.216 1.827 -0.860 1.00 76.00 111 THR A O 1
ATOM 904 N N . LYS A 1 112 ? -13.950 1.928 -2.278 1.00 71.88 112 LYS A N 1
ATOM 905 C CA . LYS A 1 112 ? -13.997 3.391 -2.289 1.00 71.88 112 LYS A CA 1
ATOM 906 C C . LYS A 1 112 ? -14.593 3.895 -0.978 1.00 71.88 112 LYS A C 1
ATOM 908 O O . LYS A 1 112 ? -15.756 3.623 -0.695 1.00 71.88 112 LYS A O 1
ATOM 913 N N . ILE A 1 113 ? -13.835 4.692 -0.241 1.00 69.19 113 ILE A N 1
ATOM 914 C CA . ILE A 1 113 ? -14.318 5.388 0.949 1.00 69.19 113 ILE A CA 1
ATOM 915 C C . ILE A 1 113 ? -14.997 6.677 0.494 1.00 69.19 113 ILE A C 1
ATOM 917 O O . ILE A 1 113 ? -14.415 7.447 -0.272 1.00 69.19 113 ILE A O 1
ATOM 921 N N . TYR A 1 114 ? -16.242 6.890 0.922 1.00 63.47 114 TYR A N 1
ATOM 922 C CA . TYR A 1 114 ? -16.995 8.099 0.600 1.00 63.47 114 TYR A CA 1
ATOM 923 C C . TYR A 1 114 ? -16.699 9.214 1.601 1.00 63.47 114 TYR A C 1
ATOM 925 O O . TYR A 1 114 ? -16.954 9.084 2.799 1.00 63.47 114 TYR A O 1
ATOM 933 N N . PHE A 1 115 ? -16.236 10.351 1.094 1.00 61.81 115 PHE A N 1
ATOM 934 C CA . PHE A 1 115 ? -15.925 11.529 1.890 1.00 61.81 115 PHE A CA 1
ATOM 935 C C . PHE A 1 115 ? -17.001 12.583 1.709 1.00 61.81 115 PHE A C 1
ATOM 937 O O . PHE A 1 115 ? -16.950 13.420 0.809 1.00 61.81 115 PHE A O 1
ATOM 944 N N . LYS A 1 116 ? -17.958 12.581 2.640 1.00 59.97 116 LYS A N 1
ATOM 945 C CA . LYS A 1 116 ? -19.124 13.475 2.636 1.00 59.97 116 LYS A CA 1
ATOM 946 C C . LYS A 1 116 ? -18.770 14.962 2.504 1.00 59.97 116 LYS A C 1
ATOM 948 O O . LYS A 1 116 ? -19.529 15.711 1.906 1.00 59.97 116 LYS A O 1
ATOM 953 N N . LYS A 1 117 ? -17.632 15.394 3.059 1.00 65.75 117 LYS A N 1
ATOM 954 C CA . LYS A 1 117 ? -17.174 16.794 3.016 1.00 65.75 117 LYS A CA 1
ATOM 955 C C . LYS A 1 117 ? -16.809 17.265 1.603 1.00 65.75 117 LYS A C 1
ATOM 957 O O . LYS A 1 117 ? -16.983 18.440 1.303 1.00 65.75 117 LYS A O 1
ATOM 962 N N . TYR A 1 118 ? -16.312 16.359 0.765 1.00 58.22 118 TYR A N 1
ATOM 963 C CA . TYR A 1 118 ? -15.821 16.659 -0.583 1.00 58.22 118 TYR A CA 1
ATOM 964 C C . TYR A 1 118 ? -16.717 16.095 -1.683 1.00 58.22 118 TYR A C 1
ATOM 966 O O . TYR A 1 118 ? -16.412 16.299 -2.853 1.00 58.22 118 TYR A O 1
ATOM 974 N N . ASP A 1 119 ? -17.786 15.386 -1.303 1.00 65.56 119 ASP A N 1
ATOM 975 C CA . ASP A 1 119 ? -18.647 14.627 -2.216 1.00 65.56 119 ASP A CA 1
ATOM 976 C C . ASP A 1 119 ? -17.815 13.790 -3.207 1.00 65.56 119 ASP A C 1
ATOM 978 O O . ASP A 1 119 ? -17.972 13.838 -4.426 1.00 65.56 119 ASP A O 1
ATOM 982 N N . ALA A 1 120 ? -16.825 13.077 -2.663 1.00 54.22 120 ALA A N 1
ATOM 983 C CA . ALA A 1 120 ? -15.821 12.368 -3.440 1.00 54.22 120 ALA A CA 1
ATOM 984 C C . ALA A 1 120 ? -15.520 11.001 -2.833 1.00 54.22 120 ALA A C 1
ATOM 986 O O . ALA A 1 120 ? -15.746 10.753 -1.648 1.00 54.22 120 ALA A O 1
ATOM 987 N N . PHE A 1 121 ? -14.964 10.119 -3.656 1.00 60.53 121 PHE A N 1
ATOM 988 C CA . PHE A 1 121 ? -14.493 8.815 -3.227 1.00 60.53 121 PHE A CA 1
ATOM 989 C C . PHE A 1 121 ? -12.976 8.737 -3.320 1.00 60.53 121 PHE A C 1
ATOM 991 O O . PHE A 1 121 ? -12.416 9.129 -4.347 1.00 60.53 121 PHE A O 1
ATOM 998 N N . ALA A 1 122 ? -12.332 8.154 -2.313 1.00 60.91 122 ALA A N 1
ATOM 999 C CA . ALA A 1 122 ? -10.914 7.824 -2.379 1.00 60.91 122 ALA A CA 1
ATOM 1000 C C . ALA A 1 122 ? -10.656 6.366 -2.000 1.00 60.91 122 ALA A C 1
ATOM 1002 O O . ALA A 1 122 ? -11.427 5.722 -1.292 1.00 60.91 122 ALA A O 1
ATOM 1003 N N . ASP A 1 123 ? -9.554 5.855 -2.519 1.00 69.81 123 ASP A N 1
ATOM 1004 C CA . ASP A 1 123 ? -8.984 4.541 -2.236 1.00 69.81 123 ASP A CA 1
ATOM 1005 C C . ASP A 1 123 ? -7.831 4.625 -1.225 1.00 69.81 123 ASP A C 1
ATOM 1007 O O . ASP A 1 123 ? -7.303 3.592 -0.824 1.00 69.81 123 ASP A O 1
ATOM 1011 N N . LYS A 1 124 ? -7.457 5.839 -0.801 1.00 78.00 124 LYS A N 1
ATOM 1012 C CA . LYS A 1 124 ? -6.439 6.125 0.212 1.00 78.00 124 LYS A CA 1
ATOM 1013 C C . LYS A 1 124 ? -7.055 6.806 1.427 1.00 78.00 124 LYS A C 1
ATOM 1015 O O . LYS A 1 124 ? -7.967 7.617 1.281 1.00 78.00 124 LYS A O 1
ATOM 1020 N N . LEU A 1 125 ? -6.508 6.534 2.608 1.00 79.69 125 LEU A N 1
ATOM 1021 C CA . LEU A 1 125 ? -6.800 7.313 3.811 1.00 79.69 125 LEU A CA 1
ATOM 1022 C C . LEU A 1 125 ? -5.821 8.479 3.948 1.00 79.69 125 LEU A C 1
ATOM 1024 O O . LEU A 1 125 ? -4.607 8.312 3.807 1.00 79.69 125 LEU A O 1
ATOM 1028 N N . SER A 1 126 ? -6.366 9.654 4.246 1.00 78.44 126 SER A N 1
ATOM 1029 C CA . SER A 1 126 ? -5.593 10.844 4.585 1.00 78.44 126 SER A CA 1
ATOM 1030 C C . SER A 1 126 ? -5.429 10.974 6.098 1.00 78.44 126 SER A C 1
ATOM 1032 O O . SER A 1 126 ? -6.322 10.599 6.856 1.00 78.44 126 SER A O 1
ATOM 1034 N N . LYS A 1 127 ? -4.303 11.543 6.540 1.00 76.94 127 LYS A N 1
ATOM 1035 C CA . LYS A 1 127 ? -4.069 11.936 7.939 1.00 76.94 127 LYS A CA 1
ATOM 1036 C C . LYS A 1 127 ? -5.105 12.938 8.441 1.00 76.94 127 LYS A C 1
ATOM 1038 O O . LYS A 1 127 ? -5.439 12.945 9.621 1.00 76.94 127 LYS A O 1
ATOM 1043 N N . ASN A 1 128 ? -5.545 13.815 7.544 1.00 72.81 128 ASN A N 1
ATOM 1044 C CA . ASN A 1 128 ? -6.355 14.985 7.842 1.00 72.81 128 ASN A CA 1
ATOM 1045 C C . ASN A 1 128 ? -7.530 15.057 6.865 1.00 72.81 128 ASN A C 1
ATOM 1047 O O . ASN A 1 128 ? -7.584 14.346 5.867 1.00 72.81 128 ASN A O 1
ATOM 1051 N N . ASP A 1 129 ? -8.416 16.026 7.067 1.00 66.88 129 ASP A N 1
ATOM 1052 C CA . ASP A 1 129 ? -9.451 16.332 6.080 1.00 66.88 129 ASP A CA 1
ATOM 1053 C C . ASP A 1 129 ? -8.889 16.818 4.726 1.00 66.88 129 ASP A C 1
ATOM 1055 O O . ASP A 1 129 ? -9.647 16.964 3.776 1.00 66.88 129 ASP A O 1
ATOM 1059 N N . ASN A 1 130 ? -7.587 17.096 4.610 1.00 63.19 130 ASN A N 1
ATOM 1060 C CA . ASN A 1 130 ? -6.961 17.525 3.359 1.00 63.19 130 ASN A CA 1
ATOM 1061 C C . ASN A 1 130 ? -6.599 16.326 2.472 1.00 63.19 130 ASN A C 1
ATOM 1063 O O . ASN A 1 130 ? -6.218 15.272 2.967 1.00 63.19 130 ASN A O 1
ATOM 1067 N N . TRP A 1 131 ? -6.699 16.499 1.152 1.00 67.50 131 TRP A N 1
ATOM 1068 C CA . TRP A 1 131 ? -6.543 15.421 0.160 1.00 67.50 131 TRP A CA 1
ATOM 1069 C C . TRP A 1 131 ? -5.325 15.606 -0.751 1.00 67.50 131 TRP A C 1
ATOM 1071 O O . TRP A 1 131 ? -5.313 15.145 -1.893 1.00 67.50 131 TRP A O 1
ATOM 1081 N N . GLY A 1 132 ? -4.293 16.304 -0.274 1.00 68.75 132 GLY A N 1
ATOM 1082 C CA . GLY A 1 132 ? -3.017 16.346 -0.973 1.00 68.75 132 GLY A CA 1
ATOM 1083 C C . GLY A 1 132 ? -2.360 14.966 -0.974 1.00 68.75 132 GLY A C 1
ATOM 1084 O O . GLY A 1 132 ? -2.534 14.185 -0.041 1.00 68.75 132 GLY A O 1
ATOM 1085 N N . TYR A 1 133 ? -1.556 14.668 -2.001 1.00 71.25 133 TYR A N 1
ATOM 1086 C CA . TYR A 1 133 ? -0.769 13.428 -2.047 1.00 71.25 133 TYR A CA 1
ATOM 1087 C C . TYR A 1 133 ? -0.009 13.200 -0.730 1.00 71.25 133 TYR A C 1
ATOM 1089 O O . TYR A 1 133 ? -0.116 12.134 -0.133 1.00 71.25 133 TYR A O 1
ATOM 1097 N N . TRP A 1 134 ? 0.662 14.240 -0.228 1.00 76.69 134 TRP A N 1
ATOM 1098 C CA . TRP A 1 134 ? 1.434 14.203 1.015 1.00 76.69 134 TRP A CA 1
ATOM 1099 C C . TRP A 1 134 ? 0.592 14.003 2.280 1.00 76.69 134 TRP A C 1
ATOM 1101 O O . TRP A 1 134 ? 1.090 13.436 3.249 1.00 76.69 134 TRP A O 1
ATOM 1111 N N . ASP A 1 135 ? -0.688 14.384 2.269 1.00 81.19 135 ASP A N 1
ATOM 1112 C CA . ASP A 1 135 ? -1.592 14.132 3.398 1.00 81.19 135 ASP A CA 1
ATOM 1113 C C . ASP A 1 135 ? -1.938 12.637 3.526 1.00 81.19 135 ASP A C 1
ATOM 1115 O O . ASP A 1 135 ? -2.312 12.175 4.601 1.00 81.19 135 ASP A O 1
ATOM 1119 N N . THR A 1 136 ? -1.741 11.854 2.458 1.00 84.94 136 THR A N 1
ATOM 1120 C CA . THR A 1 136 ? -1.907 10.387 2.458 1.00 84.94 136 THR A CA 1
ATOM 1121 C C . THR A 1 136 ? -0.628 9.617 2.811 1.00 84.94 136 THR A C 1
ATOM 1123 O O . THR A 1 136 ? -0.642 8.382 2.814 1.00 84.94 136 THR A O 1
ATOM 1126 N N . ILE A 1 137 ? 0.476 10.326 3.099 1.00 88.75 137 ILE A N 1
ATOM 1127 C CA . ILE A 1 137 ? 1.791 9.746 3.409 1.00 88.75 137 ILE A CA 1
ATOM 1128 C C . ILE A 1 137 ? 2.133 9.946 4.886 1.00 88.75 137 ILE A C 1
ATOM 1130 O O . ILE A 1 137 ? 2.433 11.048 5.329 1.00 88.75 137 ILE A O 1
ATOM 1134 N N . TRP A 1 138 ? 2.124 8.866 5.650 1.00 90.50 138 TRP A N 1
ATOM 1135 C CA . TRP A 1 138 ? 2.501 8.733 7.053 1.00 90.50 138 TRP A CA 1
ATOM 1136 C C . TRP A 1 138 ? 4.009 8.586 7.220 1.00 90.50 138 TRP A C 1
ATOM 1138 O O . TRP A 1 138 ? 4.644 7.831 6.502 1.00 90.50 138 TRP A O 1
ATOM 1148 N N . GLU A 1 139 ? 4.598 9.290 8.183 1.00 89.31 139 GLU A N 1
ATOM 1149 C CA . GLU A 1 139 ? 6.052 9.238 8.411 1.00 89.31 139 GLU A CA 1
ATOM 1150 C C . GLU A 1 139 ? 6.468 7.945 9.125 1.00 89.31 139 GLU A C 1
ATOM 1152 O O . GLU A 1 139 ? 7.558 7.421 8.909 1.00 89.31 139 GLU A O 1
ATOM 1157 N N . SER A 1 140 ? 5.571 7.399 9.948 1.00 90.88 140 SER A N 1
ATOM 1158 C CA . SER A 1 140 ? 5.804 6.214 10.764 1.00 90.88 140 SER A CA 1
ATOM 1159 C C . SER A 1 140 ? 4.872 5.075 10.369 1.00 90.88 140 SER A C 1
ATOM 1161 O O . SER A 1 140 ? 3.661 5.265 10.220 1.00 90.88 140 SER A O 1
ATOM 1163 N N . LYS A 1 141 ? 5.436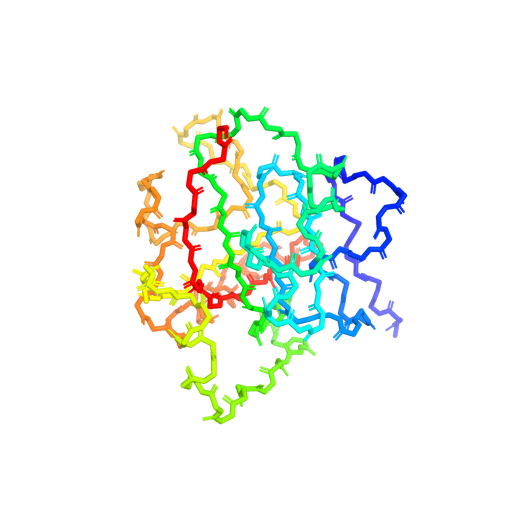 3.862 10.295 1.00 91.69 141 LYS A N 1
ATOM 1164 C CA . LYS A 1 141 ? 4.674 2.612 10.180 1.00 91.69 141 LYS A CA 1
ATOM 1165 C C . LYS A 1 141 ? 3.642 2.509 11.297 1.00 91.69 141 LYS A C 1
ATOM 1167 O O . LYS A 1 141 ? 2.495 2.161 11.041 1.00 91.69 141 LYS A O 1
ATOM 1172 N N . GLN A 1 142 ? 4.063 2.804 12.528 1.00 93.06 142 GLN A N 1
ATOM 1173 C CA . GLN A 1 142 ? 3.230 2.630 13.712 1.00 93.06 142 GLN A CA 1
ATOM 1174 C C . GLN A 1 142 ? 2.000 3.537 13.659 1.00 93.06 142 GLN A C 1
ATOM 1176 O O . GLN A 1 142 ? 0.898 3.079 13.943 1.00 93.06 142 GLN A O 1
ATOM 1181 N N . ASP A 1 143 ? 2.173 4.792 13.240 1.00 93.00 143 ASP A N 1
ATOM 1182 C CA . ASP A 1 143 ? 1.065 5.745 13.155 1.00 93.00 143 ASP A CA 1
ATOM 1183 C C . ASP A 1 143 ? 0.080 5.350 12.052 1.00 93.00 143 ASP A C 1
ATOM 1185 O O . ASP A 1 143 ? -1.131 5.362 12.276 1.00 93.00 143 ASP A O 1
ATOM 1189 N N . ALA A 1 144 ? 0.591 4.912 10.895 1.00 93.06 144 ALA A N 1
ATOM 1190 C CA . ALA A 1 144 ? -0.240 4.411 9.805 1.00 93.06 144 ALA A CA 1
ATOM 1191 C C . ALA A 1 144 ? -1.059 3.178 10.228 1.00 93.06 144 ALA A C 1
ATOM 1193 O O . ALA A 1 144 ? -2.257 3.102 9.955 1.00 93.06 144 ALA A O 1
ATOM 1194 N N . VAL A 1 145 ? -0.432 2.227 10.929 1.00 93.81 145 VAL A N 1
ATOM 1195 C CA . VAL A 1 145 ? -1.098 1.021 11.447 1.00 93.81 145 VAL A CA 1
ATOM 1196 C C . VAL A 1 145 ? -2.149 1.377 12.498 1.00 93.81 145 VAL A C 1
ATOM 1198 O O . VAL A 1 145 ? -3.287 0.927 12.384 1.00 93.81 145 VAL A O 1
ATOM 1201 N N . ASN A 1 146 ? -1.816 2.219 13.480 1.00 94.06 146 ASN A N 1
ATOM 1202 C CA . ASN A 1 146 ? -2.751 2.638 14.531 1.00 94.06 146 ASN A CA 1
ATOM 1203 C C . ASN A 1 146 ? -3.977 3.356 13.950 1.00 94.06 146 ASN A C 1
ATOM 1205 O O . ASN A 1 146 ? -5.110 3.128 14.387 1.00 94.06 146 ASN A O 1
ATOM 1209 N N . HIS A 1 147 ? -3.759 4.207 12.945 1.00 91.62 147 HIS A N 1
ATOM 1210 C CA . HIS A 1 147 ? -4.845 4.891 12.261 1.00 91.62 147 HIS A CA 1
ATOM 1211 C C . HIS A 1 147 ? -5.718 3.916 11.466 1.00 91.62 147 HIS A C 1
ATOM 1213 O O . HIS A 1 147 ? -6.940 3.954 11.591 1.00 91.62 147 HIS A O 1
ATOM 1219 N N . ALA A 1 148 ? -5.109 3.004 10.703 1.00 91.50 148 ALA A N 1
ATOM 1220 C CA . ALA A 1 148 ? -5.840 1.978 9.967 1.00 91.50 148 ALA A CA 1
ATOM 1221 C C . ALA A 1 148 ? -6.688 1.092 10.898 1.00 91.50 148 ALA A C 1
ATOM 1223 O O . ALA A 1 148 ? -7.847 0.833 10.589 1.00 91.50 148 ALA A O 1
ATOM 1224 N N . ILE A 1 149 ? -6.159 0.689 12.059 1.00 92.31 149 ILE A N 1
ATOM 1225 C CA . ILE A 1 149 ? -6.922 -0.036 13.089 1.00 92.31 149 ILE A CA 1
ATOM 1226 C C . ILE A 1 149 ? -8.134 0.787 13.526 1.00 92.31 149 ILE A C 1
ATOM 1228 O O . ILE A 1 149 ? -9.260 0.313 13.417 1.00 92.31 149 ILE A O 1
ATOM 1232 N N . THR A 1 150 ? -7.913 2.040 13.930 1.00 90.31 150 THR A N 1
ATOM 1233 C CA . THR A 1 150 ? -8.978 2.929 14.421 1.00 90.31 150 THR A CA 1
ATOM 1234 C C . THR A 1 150 ? -10.093 3.105 13.388 1.00 90.31 150 THR A C 1
ATOM 1236 O O . THR A 1 150 ? -11.273 3.003 13.718 1.00 90.31 150 THR A O 1
ATOM 1239 N N . VAL A 1 151 ? -9.735 3.345 12.124 1.00 86.62 151 VAL A N 1
ATOM 1240 C CA . VAL A 1 151 ? -10.710 3.496 11.033 1.00 86.62 151 VAL A CA 1
ATOM 1241 C C . VAL A 1 151 ? -11.453 2.184 10.778 1.00 86.62 151 VAL A C 1
ATOM 1243 O O . VAL A 1 151 ? -12.674 2.183 10.637 1.00 86.62 151 VAL A O 1
ATOM 1246 N N . SER A 1 152 ? -10.737 1.059 10.760 1.00 87.88 152 SER A N 1
ATOM 1247 C CA . SER A 1 152 ? -11.329 -0.259 10.529 1.00 87.88 152 SER A CA 1
ATOM 1248 C C . SER A 1 152 ? -12.274 -0.695 11.661 1.00 87.88 152 SER A C 1
ATOM 1250 O O . SER A 1 152 ? -13.272 -1.365 11.401 1.00 87.88 152 SER A O 1
ATOM 1252 N N . GLU A 1 153 ? -12.020 -0.275 12.904 1.00 87.81 153 GLU A N 1
ATOM 1253 C CA . GLU A 1 153 ? -12.926 -0.495 14.041 1.00 87.81 153 GLU A CA 1
ATOM 1254 C C . GLU A 1 153 ? -14.216 0.320 13.952 1.00 87.81 153 GLU A C 1
ATOM 1256 O O . GLU A 1 153 ? -15.255 -0.137 14.432 1.00 87.81 153 GLU A O 1
ATOM 1261 N N . GLN A 1 154 ? -14.153 1.529 13.393 1.00 83.44 154 GLN A N 1
ATOM 1262 C CA . GLN A 1 154 ? -15.308 2.422 13.265 1.00 83.44 154 GLN A CA 1
ATOM 1263 C C . GLN A 1 154 ? -16.237 1.993 12.126 1.00 83.44 154 GLN A C 1
ATOM 1265 O O . GLN A 1 154 ? -17.454 2.126 12.249 1.00 83.44 154 GLN A O 1
ATOM 1270 N N . ASP A 1 155 ? -15.671 1.437 11.054 1.00 72.88 155 ASP A N 1
ATOM 1271 C CA . ASP A 1 155 ? -16.376 1.064 9.822 1.00 72.88 155 ASP A CA 1
ATOM 1272 C C . ASP A 1 155 ? -16.499 -0.471 9.676 1.00 72.88 155 ASP A C 1
ATOM 1274 O O . ASP A 1 155 ? -16.237 -1.046 8.612 1.00 72.88 155 ASP A O 1
ATOM 1278 N N . ARG A 1 156 ? -16.837 -1.149 10.792 1.00 63.00 156 ARG A N 1
ATOM 1279 C CA . ARG A 1 156 ? -16.840 -2.622 10.914 1.00 63.00 156 ARG A CA 1
ATOM 1280 C C . ARG A 1 156 ? -17.534 -3.299 9.731 1.00 63.00 156 ARG A C 1
ATOM 1282 O O . ARG A 1 156 ? -18.703 -3.033 9.443 1.00 63.00 156 ARG A O 1
ATOM 1289 N N . GLY A 1 157 ? -16.838 -4.254 9.119 1.00 59.16 157 GLY A N 1
ATOM 1290 C CA . GLY A 1 157 ? -17.389 -5.188 8.141 1.00 59.16 157 GLY A CA 1
ATOM 1291 C C . GLY A 1 157 ? -17.352 -4.762 6.672 1.00 59.16 157 GLY A C 1
ATOM 1292 O O . GLY A 1 157 ? -17.838 -5.533 5.842 1.00 59.16 157 GLY A O 1
ATOM 1293 N N . LEU A 1 158 ? -16.797 -3.594 6.315 1.00 60.41 158 LEU A N 1
ATOM 1294 C CA . LEU A 1 158 ? -16.821 -3.121 4.919 1.00 60.41 158 LEU A CA 1
ATOM 1295 C C . LEU A 1 158 ? -15.448 -3.005 4.244 1.00 60.41 158 LEU A C 1
ATOM 1297 O O . LEU A 1 158 ? -15.358 -3.272 3.044 1.00 60.41 158 LEU A O 1
ATOM 1301 N N . ASN A 1 159 ? -14.378 -2.686 4.981 1.00 76.19 159 ASN A N 1
ATOM 1302 C CA . ASN A 1 159 ? -13.106 -2.299 4.362 1.00 76.19 159 ASN A CA 1
ATOM 1303 C C . ASN A 1 159 ? -11.936 -3.139 4.888 1.00 76.19 159 ASN A C 1
ATOM 1305 O O . ASN A 1 159 ? -11.590 -3.087 6.070 1.00 76.19 159 ASN A O 1
ATOM 1309 N N . LEU A 1 160 ? -11.293 -3.879 3.984 1.00 87.25 160 LEU A N 1
ATOM 1310 C CA . LEU A 1 160 ? -9.942 -4.384 4.197 1.00 87.25 160 LEU A CA 1
ATOM 1311 C C . LEU A 1 160 ? -8.981 -3.237 3.888 1.00 87.25 160 LEU A C 1
ATOM 1313 O O . LEU A 1 160 ? -8.938 -2.741 2.759 1.00 87.25 160 LEU A O 1
ATOM 1317 N N . LEU A 1 161 ? -8.207 -2.838 4.889 1.00 91.06 161 LEU A N 1
ATOM 1318 C CA . LEU A 1 161 ? -7.188 -1.810 4.758 1.00 91.06 161 LEU A CA 1
ATOM 1319 C C . LEU A 1 161 ? -5.817 -2.450 4.561 1.00 91.06 161 LEU A C 1
ATOM 1321 O O . LEU A 1 161 ? -5.489 -3.471 5.167 1.00 91.06 161 LEU A O 1
ATOM 1325 N N . LEU A 1 162 ? -5.010 -1.829 3.710 1.00 92.69 162 LEU A N 1
ATOM 1326 C CA . LEU A 1 162 ? -3.657 -2.256 3.400 1.00 92.69 162 LEU A CA 1
ATOM 1327 C C . LEU A 1 162 ? -2.693 -1.104 3.680 1.00 92.69 162 LEU A C 1
ATOM 1329 O O . LEU A 1 162 ? -2.623 -0.133 2.923 1.00 92.69 1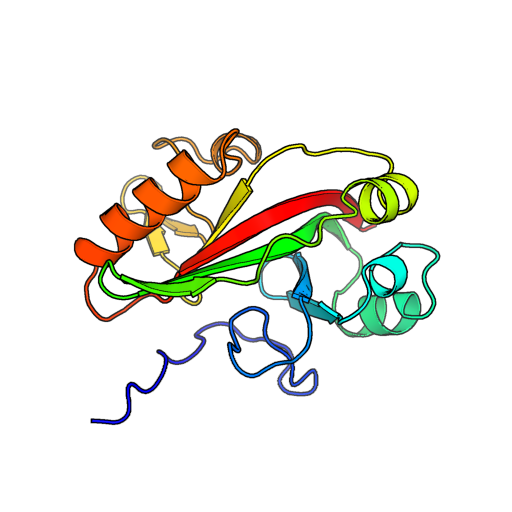62 LEU A O 1
ATOM 1333 N N . VAL A 1 163 ? -1.929 -1.234 4.761 1.00 93.88 163 VAL A N 1
ATOM 1334 C CA . VAL A 1 163 ? -0.806 -0.344 5.061 1.00 93.88 163 VAL A CA 1
ATOM 1335 C C . VAL A 1 163 ? 0.365 -0.739 4.174 1.00 93.88 163 VAL A C 1
ATOM 1337 O O . VAL A 1 163 ? 0.712 -1.921 4.073 1.00 93.88 163 VAL A O 1
ATOM 1340 N N . CYS A 1 164 ? 0.976 0.253 3.541 1.00 92.88 164 CYS A N 1
ATOM 1341 C CA . CYS A 1 164 ? 2.081 0.074 2.614 1.00 92.88 164 CYS A CA 1
ATOM 1342 C C . CYS A 1 164 ? 3.226 1.016 2.933 1.00 92.88 164 CYS A C 1
ATOM 1344 O O . CYS A 1 164 ? 2.971 2.158 3.300 1.00 92.88 164 CYS A O 1
ATOM 1346 N N . ARG A 1 165 ? 4.464 0.580 2.704 1.00 90.94 165 ARG A N 1
ATOM 1347 C CA . ARG A 1 165 ? 5.610 1.483 2.567 1.00 90.94 165 ARG A CA 1
ATOM 1348 C C . ARG A 1 165 ? 5.632 1.994 1.131 1.00 90.94 165 ARG A C 1
ATOM 1350 O O . ARG A 1 165 ? 5.496 1.197 0.202 1.00 90.94 165 ARG A O 1
ATOM 1357 N N . VAL A 1 166 ? 5.782 3.297 0.940 1.00 89.56 166 VAL A N 1
ATOM 1358 C CA . VAL A 1 166 ? 5.957 3.867 -0.397 1.00 89.56 166 VAL A CA 1
ATOM 1359 C C . VAL A 1 166 ? 7.440 3.812 -0.740 1.00 89.56 166 VAL A C 1
ATOM 1361 O O . VAL A 1 166 ? 8.283 4.169 0.077 1.00 89.56 166 VAL A O 1
ATOM 1364 N N . LEU A 1 167 ? 7.760 3.277 -1.914 1.00 87.62 167 LEU A N 1
ATOM 1365 C CA . LEU A 1 167 ? 9.139 3.080 -2.364 1.00 87.62 167 LEU A CA 1
ATOM 1366 C C . LEU A 1 167 ? 9.560 4.152 -3.362 1.00 87.62 167 LEU A C 1
ATOM 1368 O O . LEU A 1 167 ? 10.694 4.612 -3.319 1.00 87.62 167 LEU A O 1
ATOM 1372 N N . ASP A 1 168 ? 8.639 4.525 -4.250 1.00 86.62 168 ASP A N 1
ATOM 1373 C CA . ASP A 1 168 ? 8.877 5.472 -5.333 1.00 86.62 168 ASP A CA 1
ATOM 1374 C C . ASP A 1 168 ? 7.550 6.091 -5.795 1.00 86.62 168 ASP A C 1
ATOM 1376 O O . ASP A 1 168 ? 6.464 5.511 -5.633 1.00 86.62 168 ASP A O 1
ATOM 1380 N N . SER A 1 169 ? 7.643 7.247 -6.439 1.00 82.69 169 SER A N 1
ATOM 1381 C CA . SER A 1 169 ? 6.561 7.869 -7.188 1.00 82.69 169 SER A CA 1
ATOM 1382 C C . SER A 1 169 ? 7.087 8.332 -8.540 1.00 82.69 169 SER A C 1
ATOM 1384 O O . SER A 1 169 ? 7.963 9.189 -8.615 1.00 82.69 169 SER A O 1
ATOM 1386 N N . MET A 1 170 ? 6.520 7.801 -9.619 1.00 80.00 170 MET A N 1
ATOM 1387 C CA . MET A 1 170 ? 7.048 8.012 -10.966 1.00 80.00 170 MET A CA 1
ATOM 1388 C C . MET A 1 170 ? 6.007 8.691 -11.847 1.00 80.00 170 MET A C 1
ATOM 1390 O O . MET A 1 170 ? 4.825 8.339 -11.814 1.00 80.00 170 MET A O 1
ATOM 1394 N N . ASN A 1 171 ? 6.440 9.648 -12.668 1.00 80.00 171 ASN A N 1
ATOM 1395 C CA . ASN A 1 171 ? 5.576 10.221 -13.697 1.00 80.00 171 ASN A CA 1
ATOM 1396 C C . ASN A 1 171 ? 5.328 9.175 -14.792 1.00 80.00 171 ASN A C 1
ATOM 1398 O O . ASN A 1 171 ? 6.279 8.596 -15.311 1.00 80.00 171 ASN A O 1
ATOM 1402 N N . TRP A 1 172 ? 4.066 8.952 -15.163 1.00 82.50 172 TRP A N 1
ATOM 1403 C CA . TRP A 1 172 ? 3.672 7.880 -16.086 1.00 82.50 172 TRP A CA 1
ATOM 1404 C C . TRP A 1 172 ? 3.090 8.435 -17.391 1.00 82.50 172 TRP A C 1
ATOM 1406 O O . TRP A 1 172 ? 1.890 8.332 -17.670 1.00 82.50 172 TRP A O 1
ATOM 1416 N N . HIS A 1 173 ? 3.964 9.057 -18.183 1.00 73.56 173 HIS A N 1
ATOM 1417 C CA . HIS A 1 173 ? 3.652 9.673 -19.476 1.00 73.56 173 HIS A CA 1
ATOM 1418 C C . HIS A 1 173 ? 4.342 8.960 -20.634 1.00 73.56 173 HIS A C 1
ATOM 1420 O O . HIS A 1 173 ? 5.409 8.343 -20.412 1.00 73.56 173 HIS A O 1
#

Radius of gyration: 15.39 Å; Cα contacts (8 Å, |Δi|>4): 341; chains: 1; bounding box: 38×37×35 Å

Solvent-accessible surface area (backbone atoms only — not comparable to full-atom values): 9927 Å² total; per-residue (Å²): 130,85,85,72,76,71,78,71,72,59,82,48,70,80,86,69,82,46,55,87,84,43,85,85,50,83,46,45,27,31,39,48,48,95,60,30,67,51,53,28,71,50,68,56,44,73,31,90,88,23,92,38,34,70,59,46,51,75,61,42,71,77,68,42,76,61,33,36,34,31,31,60,35,35,33,32,41,63,44,38,77,79,45,71,52,77,79,67,90,58,61,60,63,57,47,72,69,36,76,58,71,44,85,27,21,34,36,37,39,50,38,74,46,77,39,80,93,71,77,42,70,39,46,59,50,47,82,51,99,53,85,52,76,69,37,31,48,30,83,40,68,66,60,46,50,55,48,51,27,55,53,19,51,75,49,61,88,65,44,50,33,37,36,23,39,38,46,29,69,43,74,34,111

Sequence (173 aa):
MKNKLPPISFPFPLDSQKHPFDMNAKGRYFIYASGFSFLAENPEHLSLNGPCFHKIKEVIPMGYKTISVNERVAFIMDGEILKEEMEVPDQNETREIFKDRSDGYTIYSNTKIYFKKYDAFADKLSKNDNWGYWDTIWESKQDAVNHAITVSEQDRGLNLLLVCRVLDSMNWH

Mean predicted aligned error: 8.24 Å